Protein AF-A0AA44I1V2-F1 (afdb_monomer)

pLDDT: mean 81.08, std 15.64, range [42.81, 96.94]

Sequence (145 aa):
CDLNTLQLESGSFIENDLRAYYSDVLYSLKTQTQEGYVYALIEHQSSPDKHMAFRLMRYAIAAMQRHLDAGNDQLPLVIPILFYHGMVTPYPYPMCWLHAFSEPKLARQLYGGNFPLIDVTVIPDDEIMTHKHIAVLELLQKHIR

Solvent-accessible surface area (backbone atoms only — not comparable to full-atom values): 8847 Å² total; per-residue (Å²): 107,43,75,89,52,60,39,81,54,70,87,84,79,50,63,86,90,51,50,90,73,65,63,50,65,41,35,39,30,46,42,80,87,48,104,45,45,40,32,39,40,40,38,75,43,57,68,91,55,86,57,47,30,47,52,45,49,53,52,38,51,50,54,33,51,51,46,38,76,72,74,42,95,62,77,48,50,60,46,72,43,78,51,75,74,34,90,67,75,72,77,89,55,71,78,52,44,50,66,75,46,99,51,37,69,60,44,48,54,58,74,71,47,79,72,92,77,84,66,51,86,81,52,53,70,75,61,40,66,68,51,62,90,49,20,63,58,48,54,49,59,59,71,62,126

Structure (mmCIF, N/CA/C/O backbone):
data_AF-A0AA44I1V2-F1
#
_entry.id   AF-A0AA44I1V2-F1
#
loop_
_atom_site.group_PDB
_atom_site.id
_atom_site.type_symbol
_atom_site.label_atom_id
_atom_site.label_alt_id
_atom_site.label_comp_id
_atom_site.label_asym_id
_atom_site.label_entity_id
_atom_site.label_seq_id
_atom_site.pdbx_PDB_ins_code
_atom_site.Cartn_x
_atom_site.Cartn_y
_atom_site.Cartn_z
_atom_site.occupancy
_atom_site.B_iso_or_equiv
_atom_site.auth_seq_id
_atom_site.auth_comp_id
_atom_site.auth_asym_id
_atom_site.auth_atom_id
_atom_site.pdbx_PDB_model_num
ATOM 1 N N . CYS A 1 1 ? 2.827 22.900 8.832 1.00 59.78 1 CYS A N 1
ATOM 2 C CA . CYS A 1 1 ? 3.609 21.806 9.449 1.00 59.78 1 CYS A CA 1
ATOM 3 C C . CYS A 1 1 ? 4.536 22.401 10.494 1.00 59.78 1 CYS A C 1
ATOM 5 O O . CYS A 1 1 ? 5.132 23.428 10.192 1.00 59.78 1 CYS A O 1
ATOM 7 N N . ASP A 1 2 ? 4.633 21.824 11.693 1.00 65.44 2 ASP A N 1
ATOM 8 C CA . ASP A 1 2 ? 5.567 22.309 12.719 1.00 65.44 2 ASP A CA 1
ATOM 9 C C . ASP A 1 2 ? 6.860 21.4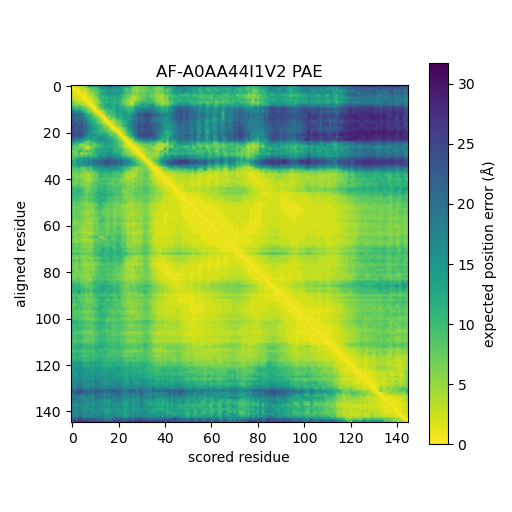82 12.713 1.00 65.44 2 ASP A C 1
ATOM 11 O O . ASP A 1 2 ? 6.899 20.358 13.212 1.00 65.44 2 ASP A O 1
ATOM 15 N N . LEU A 1 3 ? 7.924 22.044 12.133 1.00 65.81 3 LEU A N 1
ATOM 16 C CA . LEU A 1 3 ? 9.231 21.387 12.037 1.00 65.81 3 LEU A CA 1
ATOM 17 C C . LEU A 1 3 ? 9.909 21.201 13.404 1.00 65.81 3 LEU A C 1
ATOM 19 O O . LEU A 1 3 ? 10.808 20.374 13.513 1.00 65.81 3 LEU A O 1
ATOM 23 N N . ASN A 1 4 ? 9.467 21.902 14.454 1.00 67.88 4 ASN A N 1
ATOM 24 C CA . ASN A 1 4 ? 9.997 21.710 15.809 1.00 67.88 4 ASN A CA 1
ATOM 25 C C . ASN A 1 4 ? 9.546 20.381 16.434 1.00 67.88 4 ASN A C 1
ATOM 27 O O . ASN A 1 4 ? 10.105 19.952 17.439 1.00 67.88 4 ASN A O 1
ATOM 31 N N . THR A 1 5 ? 8.542 19.724 15.845 1.00 67.19 5 THR A N 1
ATOM 32 C CA . THR A 1 5 ? 8.055 18.406 16.282 1.00 67.19 5 THR A CA 1
ATOM 33 C C . THR A 1 5 ? 8.776 17.244 15.607 1.00 67.19 5 THR A C 1
ATOM 35 O O . THR A 1 5 ? 8.393 16.102 15.833 1.00 67.19 5 THR A O 1
ATOM 38 N N . LEU A 1 6 ? 9.804 17.525 14.795 1.00 65.19 6 LEU A N 1
ATOM 39 C CA . LEU A 1 6 ? 10.549 16.510 14.064 1.00 65.19 6 LEU A CA 1
ATOM 40 C C . LEU A 1 6 ? 11.232 15.543 15.037 1.00 65.19 6 LEU A C 1
ATOM 42 O O . LEU A 1 6 ? 12.169 15.921 15.742 1.00 65.19 6 LEU A O 1
ATOM 46 N N . GLN A 1 7 ? 10.781 14.293 15.055 1.00 63.97 7 GLN A N 1
ATOM 47 C CA . GLN A 1 7 ? 11.379 13.245 15.878 1.00 63.97 7 GLN A CA 1
ATOM 48 C C . GLN A 1 7 ? 11.847 12.082 15.015 1.00 63.97 7 GLN A C 1
ATOM 50 O O . GLN A 1 7 ? 11.171 11.678 14.071 1.00 63.97 7 GLN A O 1
ATOM 55 N N . LEU A 1 8 ? 13.038 11.573 15.336 1.00 65.81 8 LEU A N 1
ATOM 56 C CA . LEU A 1 8 ? 13.576 10.358 14.746 1.00 65.81 8 LEU A CA 1
ATOM 57 C C . LEU A 1 8 ? 12.971 9.149 15.458 1.00 65.81 8 LEU A C 1
ATOM 59 O O . LEU A 1 8 ? 13.235 8.942 16.642 1.00 65.81 8 LEU A O 1
ATOM 63 N N . GLU A 1 9 ? 12.226 8.326 14.732 1.00 64.06 9 GLU A N 1
ATOM 64 C CA . GLU A 1 9 ? 11.721 7.062 15.264 1.00 64.06 9 GLU A CA 1
ATOM 65 C C . GLU A 1 9 ? 12.818 5.986 15.185 1.00 64.06 9 GLU A C 1
ATOM 67 O O . GLU A 1 9 ? 13.496 5.818 14.166 1.00 64.06 9 GLU A O 1
ATOM 72 N N . SER A 1 10 ? 13.043 5.257 16.283 1.00 51.81 10 SER A N 1
ATOM 73 C CA . SER A 1 10 ? 14.157 4.307 16.386 1.00 51.81 10 SER A CA 1
ATOM 74 C C . SER A 1 10 ? 13.983 3.087 15.466 1.00 51.81 10 SER A C 1
ATOM 76 O O . SER A 1 10 ? 12.957 2.415 15.518 1.00 51.81 10 SER A O 1
ATOM 78 N N . GLY A 1 11 ? 15.020 2.732 14.695 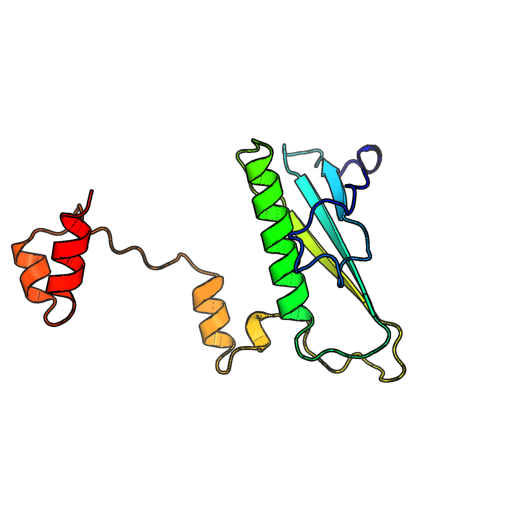1.00 49.28 11 GLY A N 1
ATOM 79 C CA . GLY A 1 11 ? 15.030 1.636 13.704 1.00 49.28 11 GLY A CA 1
ATOM 80 C C . GLY A 1 11 ? 14.916 0.198 14.244 1.00 49.28 11 GLY A C 1
ATOM 81 O O . GLY A 1 11 ? 15.035 -0.757 13.483 1.00 49.28 11 GLY A O 1
ATOM 82 N N . SER A 1 12 ? 14.657 -0.000 15.542 1.00 43.00 12 SER A N 1
ATOM 83 C CA . SER A 1 12 ? 14.377 -1.324 16.137 1.00 43.00 12 SER A CA 1
ATOM 84 C C . SER A 1 12 ? 12.985 -1.871 15.762 1.00 43.00 12 SER A C 1
ATOM 86 O O . SER A 1 12 ? 12.646 -3.008 16.103 1.00 43.00 12 SER A O 1
ATOM 88 N N . PHE A 1 13 ? 12.226 -1.051 15.031 1.00 45.97 13 PHE A N 1
ATOM 89 C CA . PHE A 1 13 ? 10.797 -1.060 14.738 1.00 45.97 13 PHE A CA 1
ATOM 90 C C . PHE A 1 13 ? 10.370 -1.923 13.532 1.00 45.97 13 PHE A C 1
ATOM 92 O O . PHE A 1 13 ? 9.355 -1.645 12.902 1.00 45.97 13 PHE A O 1
ATOM 99 N N . ILE A 1 14 ? 11.111 -2.966 13.170 1.00 46.16 14 ILE A N 1
ATOM 100 C CA . ILE A 1 14 ? 10.839 -3.741 11.950 1.00 46.16 14 ILE A CA 1
ATOM 101 C C . ILE A 1 14 ? 10.919 -5.242 12.244 1.00 46.16 14 ILE A C 1
ATOM 103 O O . ILE A 1 14 ? 11.825 -5.667 12.965 1.00 46.16 14 ILE A O 1
ATOM 107 N N . GLU A 1 15 ? 9.961 -6.022 11.716 1.00 49.00 15 GLU A N 1
ATOM 108 C CA . GLU A 1 15 ? 9.956 -7.495 11.759 1.00 49.00 15 GLU A CA 1
ATOM 109 C C . GLU A 1 15 ? 11.359 -8.043 11.462 1.00 49.00 15 GLU A C 1
ATOM 111 O O . GLU A 1 15 ? 12.083 -7.508 10.620 1.00 49.00 15 GLU A O 1
ATOM 116 N N . ASN A 1 16 ? 11.762 -9.106 12.161 1.00 42.81 16 ASN A N 1
ATOM 117 C CA . ASN A 1 16 ? 13.134 -9.622 12.103 1.00 42.81 16 ASN A CA 1
ATOM 118 C C . ASN A 1 16 ? 13.626 -9.933 10.670 1.00 42.81 16 ASN A C 1
ATOM 120 O O . ASN A 1 16 ? 14.825 -9.826 10.425 1.00 42.81 16 ASN A O 1
ATOM 124 N N . ASP A 1 17 ? 12.722 -10.207 9.725 1.00 44.41 17 ASP A N 1
ATOM 125 C CA . ASP A 1 17 ? 13.038 -10.508 8.318 1.00 44.41 17 ASP A CA 1
ATOM 126 C C . ASP A 1 17 ? 13.293 -9.265 7.448 1.00 44.41 17 ASP A C 1
ATOM 128 O O . ASP A 1 17 ? 13.868 -9.348 6.364 1.00 44.41 17 ASP A O 1
ATOM 132 N N . LEU A 1 18 ? 12.872 -8.092 7.916 1.00 47.84 18 LEU A N 1
ATOM 133 C CA . LEU A 1 18 ? 12.967 -6.832 7.187 1.00 47.84 18 LEU A CA 1
ATOM 134 C C . LEU A 1 18 ? 14.151 -5.976 7.681 1.00 47.84 18 LEU A C 1
ATOM 136 O O . LEU A 1 18 ? 14.652 -5.150 6.925 1.00 47.84 18 LEU A O 1
ATOM 140 N N . ARG A 1 19 ? 14.683 -6.226 8.889 1.00 43.34 19 ARG A N 1
ATOM 141 C CA . ARG A 1 19 ? 15.805 -5.480 9.508 1.00 43.34 19 ARG A CA 1
ATOM 142 C C . ARG A 1 19 ? 17.060 -5.332 8.645 1.00 43.34 19 ARG A C 1
ATOM 144 O O . ARG A 1 19 ? 17.757 -4.335 8.785 1.00 43.34 19 ARG A O 1
ATOM 151 N N . ALA A 1 20 ? 17.361 -6.292 7.772 1.00 43.00 20 ALA A N 1
ATOM 152 C CA . ALA A 1 20 ? 18.561 -6.245 6.932 1.00 43.00 20 ALA A CA 1
ATOM 153 C C . ALA A 1 20 ? 18.511 -5.166 5.829 1.00 43.00 20 ALA A C 1
ATOM 155 O O . ALA A 1 20 ? 19.539 -4.880 5.222 1.00 43.00 20 ALA A O 1
ATOM 156 N N . TYR A 1 21 ? 17.339 -4.569 5.579 1.00 45.69 21 TYR A N 1
ATOM 157 C CA . TYR A 1 21 ? 17.122 -3.587 4.512 1.00 45.69 21 TYR A CA 1
ATOM 158 C C . TYR A 1 21 ? 16.702 -2.203 5.016 1.00 45.69 21 TYR A C 1
ATOM 160 O O . TYR A 1 21 ? 16.445 -1.332 4.198 1.00 45.69 21 TYR A O 1
ATOM 168 N N . TYR A 1 22 ? 16.615 -2.002 6.334 1.00 50.00 22 TYR A N 1
ATOM 169 C CA . TYR A 1 22 ? 16.306 -0.705 6.932 1.00 50.00 22 TYR A CA 1
ATOM 170 C C . TYR A 1 22 ? 17.595 -0.063 7.429 1.00 50.00 22 TYR A C 1
ATOM 172 O O . TYR A 1 22 ? 17.966 -0.185 8.597 1.00 50.00 22 TYR A O 1
ATOM 180 N N . SER A 1 23 ? 18.266 0.671 6.555 1.00 44.78 23 SER A N 1
ATOM 181 C CA . SER A 1 23 ? 18.788 1.949 7.020 1.00 44.78 23 SER A CA 1
ATOM 182 C C . SER A 1 23 ? 17.844 3.025 6.501 1.00 44.78 23 SER A C 1
ATOM 184 O O . SER A 1 23 ? 17.182 2.825 5.493 1.00 44.78 23 SER A O 1
ATOM 186 N N . ASP A 1 24 ? 17.793 4.153 7.200 1.00 53.66 24 ASP A N 1
ATOM 187 C CA . ASP A 1 24 ? 17.247 5.421 6.699 1.00 53.66 24 ASP A CA 1
ATOM 188 C C . ASP A 1 24 ? 15.859 5.819 7.256 1.00 53.66 24 ASP A C 1
ATOM 190 O O . ASP A 1 24 ? 14.873 6.036 6.571 1.00 53.66 24 ASP A O 1
ATOM 194 N N . VAL A 1 25 ? 15.840 6.014 8.581 1.00 60.53 25 VAL A N 1
ATOM 195 C CA . VAL A 1 25 ? 15.247 7.199 9.235 1.00 60.53 25 VAL A CA 1
ATOM 196 C C . VAL A 1 25 ? 13.765 7.489 8.914 1.00 60.53 25 VAL A C 1
ATOM 198 O O . VAL A 1 25 ? 13.428 8.122 7.916 1.00 60.53 25 VAL A O 1
ATOM 201 N N . LEU A 1 26 ? 12.881 7.122 9.849 1.00 62.31 26 LEU A N 1
ATOM 202 C CA . LEU A 1 26 ? 11.487 7.570 9.871 1.00 62.31 26 LEU A CA 1
ATOM 203 C C . LEU A 1 26 ? 11.378 8.852 10.710 1.00 62.31 26 LEU A C 1
ATOM 205 O O . LEU A 1 26 ? 11.704 8.838 11.897 1.00 62.31 26 LEU A O 1
ATOM 209 N N . TYR A 1 27 ? 10.921 9.947 10.105 1.00 64.06 27 TYR A N 1
ATOM 210 C CA . TYR A 1 27 ? 10.673 11.203 10.824 1.00 64.06 27 TYR A CA 1
ATOM 211 C C . TYR A 1 27 ? 9.194 11.435 11.063 1.00 64.06 27 TYR A C 1
ATOM 213 O O . TYR A 1 27 ? 8.449 11.403 10.092 1.00 64.06 27 TYR A O 1
ATOM 221 N N . SER A 1 28 ? 8.785 11.769 12.285 1.00 65.94 28 SER A N 1
ATOM 222 C CA . SER A 1 28 ? 7.419 12.200 12.594 1.00 65.94 28 SER A CA 1
ATOM 223 C C . SER A 1 28 ? 7.301 13.716 12.726 1.00 65.94 28 SER A C 1
ATOM 225 O O . SER A 1 28 ? 8.193 14.367 13.260 1.00 65.94 28 SER A O 1
ATOM 227 N N . LEU A 1 29 ? 6.212 14.300 12.214 1.00 67.25 29 LEU A N 1
ATOM 228 C CA . LEU A 1 29 ? 5.840 15.693 12.481 1.00 67.25 29 LEU A CA 1
ATOM 229 C C . LEU A 1 29 ? 4.322 15.847 12.647 1.00 67.25 29 LEU A C 1
ATOM 231 O O . LEU A 1 29 ? 3.536 15.166 11.980 1.00 67.25 29 LEU A O 1
ATOM 235 N N . LYS A 1 30 ? 3.910 16.777 13.512 1.00 66.19 30 LYS A N 1
ATOM 236 C CA . LYS A 1 30 ? 2.501 17.150 13.694 1.00 66.19 30 LYS A CA 1
ATOM 237 C C . LYS A 1 30 ? 2.104 18.255 12.714 1.00 66.19 30 LYS A C 1
ATOM 239 O O . LYS A 1 30 ? 2.839 19.230 12.495 1.00 66.19 30 LYS A O 1
ATOM 244 N N . THR A 1 31 ? 0.930 18.124 12.098 1.00 66.12 31 THR A N 1
ATOM 245 C CA . THR A 1 31 ? 0.387 19.197 11.249 1.00 66.12 31 THR A CA 1
ATOM 246 C C . THR A 1 31 ? -0.258 20.298 12.100 1.00 66.12 31 THR A C 1
ATOM 248 O O . THR A 1 31 ? -0.745 20.043 13.192 1.00 66.12 31 THR A O 1
ATOM 251 N N . GLN A 1 32 ? -0.228 21.549 11.625 1.00 60.31 32 GLN A N 1
ATOM 252 C CA . GLN A 1 32 ? -0.698 22.713 12.402 1.00 60.31 32 GLN A CA 1
ATOM 253 C C . GLN A 1 32 ? -2.228 22.857 12.421 1.00 60.31 32 GLN A C 1
ATOM 255 O O . GLN A 1 32 ? -2.763 23.596 13.239 1.00 60.31 32 GLN A O 1
ATOM 260 N N . THR A 1 33 ? -2.926 22.199 11.494 1.00 58.66 33 THR A N 1
ATOM 261 C CA . THR A 1 33 ? -4.355 22.424 11.217 1.00 58.66 33 THR A CA 1
ATOM 262 C C . THR A 1 33 ? -5.209 21.165 11.376 1.00 58.66 33 THR A C 1
ATOM 264 O O . THR A 1 33 ? -6.425 21.236 11.243 1.00 58.66 33 THR A O 1
ATOM 267 N N . GLN A 1 34 ? -4.589 20.021 11.670 1.00 54.84 34 GLN A N 1
ATOM 268 C CA . GLN A 1 34 ? -5.243 18.742 11.946 1.00 54.84 34 GLN A CA 1
ATOM 269 C C . GLN A 1 34 ? -4.355 17.926 12.893 1.00 54.84 34 GLN A C 1
ATOM 271 O O . GLN A 1 34 ? -3.127 18.039 12.839 1.00 54.84 34 GLN A O 1
ATOM 276 N N . GLU A 1 35 ? -4.948 17.071 13.723 1.00 59.00 35 GLU A N 1
ATOM 277 C CA . GLU A 1 35 ? -4.233 16.045 14.501 1.00 59.00 35 GLU A CA 1
ATOM 278 C C . GLU A 1 35 ? -3.720 14.922 13.579 1.00 59.00 35 GLU A C 1
ATOM 280 O O . GLU A 1 35 ? -4.042 13.753 13.728 1.00 59.00 35 GLU A O 1
ATOM 285 N N . GLY A 1 36 ? -2.969 15.299 12.547 1.00 64.31 36 GLY A N 1
ATOM 286 C CA . GLY A 1 36 ? -2.409 14.401 11.552 1.00 64.31 36 GLY A CA 1
ATOM 287 C C . GLY A 1 36 ? -0.919 14.200 11.776 1.00 64.31 36 GLY A C 1
ATOM 288 O O . GLY A 1 36 ? -0.187 15.139 12.116 1.00 64.31 36 GLY A O 1
ATOM 289 N N . TYR A 1 37 ? -0.475 12.975 11.530 1.00 68.69 37 TYR A N 1
ATOM 290 C CA . TYR A 1 37 ? 0.923 12.575 11.557 1.00 68.69 37 TYR A CA 1
ATOM 291 C C . TYR A 1 37 ? 1.448 12.496 10.126 1.00 68.69 37 TYR A C 1
ATOM 293 O O . TYR A 1 37 ? 0.814 11.890 9.260 1.00 68.69 37 TYR A O 1
ATOM 301 N N . VAL A 1 38 ? 2.607 13.103 9.868 1.00 76.44 38 VAL A N 1
ATOM 302 C CA . VAL A 1 38 ? 3.326 12.916 8.602 1.00 76.44 38 VAL A CA 1
ATOM 303 C C . VAL A 1 38 ? 4.643 12.228 8.889 1.00 76.44 38 VAL A C 1
ATOM 305 O O . VAL A 1 38 ? 5.415 12.692 9.728 1.00 76.44 38 VAL A O 1
ATOM 308 N N . TYR A 1 39 ? 4.876 11.134 8.174 1.00 79.81 39 TYR A N 1
ATOM 309 C CA . TYR A 1 39 ? 6.090 10.351 8.225 1.00 79.81 39 TYR A CA 1
ATOM 310 C C . TYR A 1 39 ? 6.893 10.490 6.939 1.00 79.81 39 TYR A C 1
ATOM 312 O O . TYR A 1 39 ? 6.346 10.328 5.852 1.00 79.81 39 TYR A O 1
ATOM 320 N N . ALA A 1 40 ? 8.192 10.758 7.045 1.00 78.38 40 ALA A N 1
ATOM 321 C CA . ALA A 1 40 ? 9.112 10.613 5.918 1.00 78.38 40 ALA A CA 1
ATOM 322 C C . ALA A 1 40 ? 9.830 9.272 6.051 1.00 78.38 40 ALA A C 1
ATOM 324 O O . ALA A 1 40 ? 10.519 9.060 7.043 1.00 78.38 40 ALA A O 1
ATOM 325 N N . LEU A 1 41 ? 9.643 8.384 5.076 1.00 81.25 41 LEU A N 1
ATOM 326 C CA . LEU A 1 41 ? 10.385 7.135 4.948 1.00 81.25 41 LEU A CA 1
ATOM 327 C C . LEU A 1 41 ? 11.497 7.370 3.936 1.00 81.25 41 LEU A C 1
ATOM 329 O O . LEU A 1 41 ? 11.208 7.681 2.781 1.00 81.25 41 LEU A O 1
ATOM 333 N N . ILE A 1 42 ? 12.743 7.211 4.356 1.00 82.25 42 ILE A N 1
ATOM 334 C CA . ILE A 1 42 ? 13.899 7.466 3.511 1.00 82.25 42 ILE A CA 1
ATOM 335 C C . ILE A 1 42 ? 14.565 6.123 3.185 1.00 82.25 42 ILE A C 1
ATOM 337 O O . ILE A 1 42 ? 14.508 5.188 3.967 1.00 82.25 42 ILE A O 1
ATOM 341 N N . GLU A 1 43 ? 15.135 5.995 1.994 1.00 83.19 43 GLU A N 1
ATOM 342 C CA . GLU A 1 43 ? 15.956 4.849 1.592 1.00 83.19 43 GLU A CA 1
ATOM 343 C C . GLU A 1 43 ? 17.107 5.377 0.735 1.00 83.19 43 GLU A C 1
ATOM 345 O O . GLU A 1 43 ? 16.901 6.238 -0.128 1.00 83.19 43 GLU A O 1
ATOM 350 N N . HIS A 1 44 ? 18.310 4.851 0.928 1.00 85.31 44 HIS A N 1
ATOM 351 C CA . HIS A 1 44 ? 19.495 5.216 0.166 1.00 85.31 44 HIS A CA 1
ATOM 352 C C . HIS A 1 44 ? 20.080 4.026 -0.599 1.00 85.31 44 HIS A C 1
ATOM 354 O O . HIS A 1 44 ? 20.414 2.997 -0.014 1.00 85.31 44 HIS A O 1
ATOM 360 N N . GLN A 1 45 ? 20.277 4.170 -1.917 1.00 86.44 45 GLN A N 1
ATOM 361 C CA . GLN A 1 45 ? 20.819 3.091 -2.754 1.00 86.44 45 GLN A CA 1
ATOM 362 C C . GLN A 1 45 ? 21.767 3.566 -3.860 1.00 86.44 45 GLN A C 1
ATOM 364 O O . GLN A 1 45 ? 21.551 4.586 -4.513 1.00 86.44 45 GLN A O 1
ATOM 369 N N . SER A 1 46 ? 22.804 2.763 -4.116 1.00 89.62 46 SER A N 1
ATOM 370 C CA . SER A 1 46 ? 23.792 2.972 -5.188 1.00 89.62 46 SER A CA 1
ATOM 371 C C . SER A 1 46 ? 23.548 2.111 -6.431 1.00 89.62 46 SER A C 1
ATOM 373 O O . SER A 1 46 ? 24.159 2.336 -7.471 1.00 89.62 46 SER A O 1
ATOM 375 N N . SER A 1 47 ? 22.684 1.099 -6.341 1.00 92.81 47 SER A N 1
ATOM 376 C CA . SER A 1 47 ? 22.358 0.196 -7.450 1.00 92.81 47 SER A CA 1
ATOM 377 C C . SER A 1 47 ? 20.870 0.293 -7.770 1.00 92.81 47 SER A C 1
ATOM 379 O O . SER A 1 47 ? 20.063 0.332 -6.843 1.00 92.81 47 SER A O 1
ATOM 381 N N . PRO A 1 48 ? 20.477 0.361 -9.053 1.00 94.25 48 PRO A N 1
ATOM 382 C CA . PRO A 1 48 ? 19.071 0.469 -9.402 1.00 94.25 48 PRO A CA 1
ATOM 383 C C . PRO A 1 48 ? 18.338 -0.857 -9.147 1.00 94.25 48 PRO A C 1
ATOM 385 O O . PRO A 1 48 ? 18.793 -1.917 -9.573 1.00 94.25 48 PRO A O 1
ATOM 388 N N . ASP A 1 49 ? 17.169 -0.787 -8.508 1.00 93.88 49 ASP A N 1
ATOM 389 C CA . ASP A 1 49 ? 16.322 -1.938 -8.170 1.00 93.88 49 ASP A CA 1
ATOM 390 C C . ASP A 1 49 ? 14.950 -1.806 -8.850 1.00 93.88 49 ASP A C 1
ATOM 392 O O . ASP A 1 49 ? 14.190 -0.870 -8.600 1.00 93.88 49 ASP A O 1
ATOM 396 N N . LYS A 1 50 ? 14.607 -2.778 -9.702 1.00 94.75 50 LYS A N 1
ATOM 397 C CA . LYS A 1 50 ? 13.350 -2.791 -10.467 1.00 94.75 50 LYS A CA 1
ATOM 398 C C . LYS A 1 50 ? 12.100 -2.785 -9.582 1.00 94.75 50 LYS A C 1
ATOM 400 O O . LYS A 1 50 ? 11.047 -2.324 -10.016 1.00 94.75 50 LYS A O 1
ATOM 405 N N . HIS A 1 51 ? 12.199 -3.298 -8.359 1.00 94.44 51 HIS A N 1
ATOM 406 C CA . HIS A 1 51 ? 11.088 -3.436 -7.420 1.00 94.44 51 HIS A CA 1
ATOM 407 C C . HIS A 1 51 ? 11.097 -2.376 -6.313 1.00 94.44 51 HIS A C 1
ATOM 409 O O . HIS A 1 51 ? 10.303 -2.466 -5.374 1.00 94.44 51 HIS A O 1
ATOM 415 N N . MET A 1 52 ? 11.938 -1.346 -6.434 1.00 94.12 52 MET A N 1
ATOM 416 C CA . MET A 1 52 ? 12.105 -0.326 -5.402 1.00 94.12 52 MET A CA 1
ATOM 417 C C . MET A 1 52 ? 10.804 0.380 -5.015 1.00 94.12 52 MET A C 1
ATOM 419 O O . MET A 1 52 ? 10.480 0.482 -3.834 1.00 94.12 52 MET A O 1
ATOM 423 N N . ALA A 1 53 ? 9.995 0.786 -5.994 1.00 94.81 53 ALA A N 1
ATOM 424 C CA . ALA A 1 53 ? 8.717 1.434 -5.712 1.00 94.81 53 ALA A CA 1
ATOM 425 C C . ALA A 1 53 ? 7.779 0.551 -4.865 1.00 94.81 53 ALA A C 1
ATOM 427 O O . ALA A 1 53 ? 7.107 1.042 -3.961 1.00 94.81 53 ALA A O 1
ATOM 428 N N . PHE A 1 54 ? 7.750 -0.761 -5.124 1.00 94.62 54 PHE A N 1
ATOM 429 C CA . PHE A 1 54 ? 6.948 -1.703 -4.340 1.00 94.62 54 PHE A CA 1
ATOM 430 C C . PHE A 1 54 ? 7.521 -1.912 -2.933 1.00 94.62 54 PHE A C 1
ATOM 432 O O . PHE A 1 54 ? 6.762 -1.980 -1.967 1.00 94.62 54 PHE A O 1
ATOM 439 N N . ARG A 1 55 ? 8.853 -1.955 -2.797 1.00 90.94 55 ARG A N 1
ATOM 440 C CA . ARG A 1 55 ? 9.529 -2.025 -1.494 1.00 90.94 55 ARG A CA 1
ATOM 441 C C . ARG A 1 55 ? 9.177 -0.822 -0.616 1.00 90.94 55 ARG A C 1
ATOM 443 O O . ARG A 1 55 ? 8.726 -1.016 0.508 1.00 90.94 55 ARG A O 1
ATOM 450 N N . LEU A 1 56 ? 9.277 0.392 -1.154 1.00 91.00 56 LEU A N 1
ATOM 451 C CA . LEU A 1 56 ? 8.914 1.616 -0.434 1.00 91.00 56 LEU A CA 1
ATOM 452 C C . LEU A 1 56 ? 7.446 1.630 0.004 1.00 91.00 56 LEU A C 1
ATOM 454 O O . LEU A 1 56 ? 7.141 2.054 1.114 1.00 91.00 56 LEU A O 1
ATOM 458 N N . MET A 1 57 ? 6.529 1.120 -0.822 1.00 93.31 57 MET A N 1
ATOM 459 C CA . MET A 1 57 ? 5.125 1.004 -0.417 1.00 93.31 57 MET A CA 1
ATOM 460 C C . MET A 1 57 ? 4.907 0.001 0.707 1.00 93.31 57 MET A C 1
ATOM 462 O O . MET A 1 57 ? 4.136 0.281 1.621 1.00 93.31 57 MET A O 1
ATOM 466 N N . ARG A 1 58 ? 5.591 -1.149 0.677 1.00 90.75 58 ARG A N 1
ATOM 467 C CA . ARG A 1 58 ? 5.539 -2.110 1.787 1.00 90.75 58 ARG A CA 1
ATOM 468 C C . ARG A 1 58 ? 5.997 -1.465 3.089 1.00 90.75 58 ARG A C 1
ATOM 470 O O . ARG A 1 58 ? 5.362 -1.655 4.119 1.00 90.75 58 ARG A O 1
ATOM 477 N N . TYR A 1 59 ? 7.067 -0.682 3.031 1.00 86.19 59 TYR A N 1
ATOM 478 C CA . TYR A 1 59 ? 7.585 0.030 4.194 1.00 86.19 59 TYR A CA 1
ATOM 479 C C . TYR A 1 59 ? 6.619 1.113 4.681 1.00 86.19 59 TYR A C 1
ATOM 481 O O . TYR A 1 59 ? 6.400 1.235 5.884 1.00 86.19 59 TYR A O 1
ATOM 489 N N . ALA A 1 60 ? 5.993 1.853 3.764 1.00 88.94 60 ALA A N 1
ATOM 490 C CA . ALA A 1 60 ? 4.984 2.847 4.105 1.00 88.94 60 ALA A CA 1
ATOM 491 C C . ALA A 1 60 ? 3.774 2.216 4.813 1.00 88.94 60 ALA A C 1
ATOM 493 O O . ALA A 1 60 ? 3.353 2.710 5.857 1.00 88.94 60 ALA A O 1
ATOM 494 N N . ILE A 1 61 ? 3.266 1.089 4.301 1.00 91.50 61 ILE A N 1
ATOM 495 C CA . ILE A 1 61 ? 2.166 0.333 4.921 1.00 91.50 61 ILE A CA 1
ATOM 496 C C . ILE A 1 61 ? 2.579 -0.208 6.296 1.00 91.50 61 ILE A C 1
ATOM 498 O O . ILE A 1 61 ? 1.800 -0.133 7.240 1.00 91.50 61 ILE A O 1
ATOM 502 N N . ALA A 1 62 ? 3.811 -0.701 6.447 1.00 85.31 62 ALA A N 1
ATOM 503 C CA . ALA A 1 62 ? 4.309 -1.148 7.746 1.00 85.31 62 ALA A CA 1
ATOM 504 C C . ALA A 1 62 ? 4.366 0.005 8.765 1.00 85.31 62 ALA A C 1
ATOM 506 O O . ALA A 1 62 ? 3.940 -0.161 9.905 1.00 85.31 62 ALA A O 1
ATOM 507 N N . ALA A 1 63 ? 4.833 1.192 8.362 1.00 83.50 63 ALA A N 1
ATOM 508 C CA . ALA A 1 63 ? 4.836 2.375 9.226 1.00 83.50 63 ALA A CA 1
ATOM 509 C C . ALA A 1 63 ? 3.410 2.816 9.611 1.00 83.50 63 ALA A C 1
ATOM 511 O O . ALA A 1 63 ? 3.158 3.149 10.7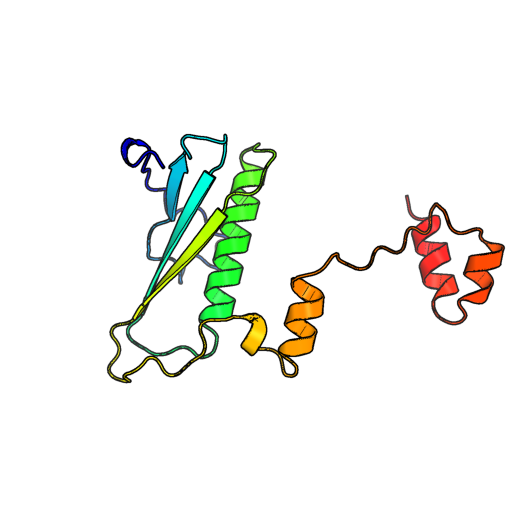68 1.00 83.50 63 ALA A O 1
ATOM 512 N N . MET A 1 64 ? 2.473 2.762 8.661 1.00 89.25 64 MET A N 1
ATOM 513 C CA . MET A 1 64 ? 1.044 2.998 8.888 1.00 89.25 64 MET A CA 1
ATOM 514 C C . MET A 1 64 ? 0.442 2.017 9.902 1.00 89.25 64 MET A C 1
ATOM 516 O O . MET A 1 64 ? -0.224 2.451 10.836 1.00 89.25 64 MET A O 1
ATOM 520 N N . GLN A 1 65 ? 0.710 0.716 9.763 1.00 88.56 65 GLN A N 1
ATOM 521 C CA . GLN A 1 65 ? 0.205 -0.301 10.688 1.00 88.56 65 GLN A CA 1
ATOM 522 C C . GLN A 1 65 ? 0.710 -0.059 12.112 1.00 88.56 65 GLN A C 1
ATOM 524 O O . GLN A 1 65 ? -0.071 -0.045 13.055 1.00 88.56 65 GLN A O 1
ATOM 529 N N . ARG A 1 66 ? 2.006 0.223 12.269 1.00 81.94 66 ARG A N 1
ATOM 530 C CA . ARG A 1 66 ? 2.599 0.483 13.589 1.00 81.94 66 ARG A CA 1
ATOM 531 C C . ARG A 1 66 ? 2.029 1.721 14.264 1.00 81.94 66 ARG A C 1
ATOM 533 O O . ARG A 1 66 ? 1.948 1.769 15.487 1.00 81.94 66 ARG A O 1
ATOM 540 N N . HIS A 1 67 ? 1.652 2.723 13.477 1.00 83.75 67 HIS A N 1
ATOM 541 C CA . HIS A 1 67 ? 0.974 3.898 13.997 1.00 83.75 67 HIS A CA 1
ATOM 542 C C . HIS A 1 67 ? -0.366 3.533 14.648 1.00 83.75 67 HIS A C 1
ATOM 544 O O . HIS A 1 67 ? -0.658 4.016 15.741 1.00 83.75 67 HIS A O 1
ATOM 550 N N . LEU A 1 68 ? -1.131 2.632 14.022 1.00 89.06 68 LEU A N 1
ATOM 551 C CA . LEU A 1 68 ? -2.366 2.090 14.592 1.00 89.06 68 LEU A CA 1
ATOM 552 C C . LEU A 1 68 ? -2.082 1.218 15.823 1.00 89.06 68 LEU A C 1
ATOM 554 O O . LEU A 1 68 ? -2.728 1.387 16.853 1.00 89.06 68 LEU A O 1
ATOM 558 N N . ASP A 1 69 ? -1.065 0.351 15.763 1.00 87.25 69 ASP A N 1
ATOM 559 C CA . ASP A 1 69 ? -0.674 -0.520 16.886 1.00 87.25 69 ASP A CA 1
ATOM 560 C C . ASP A 1 69 ? -0.239 0.277 18.132 1.00 87.25 69 ASP A C 1
ATOM 562 O O . ASP A 1 69 ? -0.340 -0.212 19.257 1.00 87.25 69 ASP A O 1
ATOM 566 N N . ALA A 1 70 ? 0.226 1.518 17.951 1.00 84.62 70 ALA A N 1
ATOM 567 C CA . ALA A 1 70 ? 0.551 2.444 19.035 1.00 84.62 70 ALA A CA 1
ATOM 568 C C . ALA A 1 70 ? -0.689 3.080 19.704 1.00 84.62 70 ALA A C 1
ATOM 570 O O . ALA A 1 70 ? -0.535 3.897 20.612 1.00 84.62 70 ALA A O 1
ATOM 571 N N . GLY A 1 71 ? -1.902 2.710 19.279 1.00 89.31 71 GLY A N 1
ATOM 572 C CA . GLY A 1 71 ? -3.167 3.186 19.839 1.00 89.31 71 GLY A CA 1
ATOM 573 C C . GLY A 1 71 ? -3.706 4.462 19.192 1.00 89.31 71 GLY A C 1
ATOM 574 O O . GLY A 1 71 ? -4.527 5.138 19.803 1.00 89.31 71 GLY A O 1
ATOM 575 N N . ASN A 1 72 ? -3.232 4.820 17.994 1.00 86.25 72 ASN A N 1
ATOM 576 C CA . ASN A 1 72 ? -3.805 5.929 17.232 1.00 86.25 72 ASN A CA 1
ATOM 577 C C . ASN A 1 72 ? -4.958 5.435 16.350 1.00 86.25 72 ASN A C 1
ATOM 579 O O . ASN A 1 72 ? -4.872 4.368 15.748 1.00 86.25 72 ASN A O 1
ATOM 583 N N . ASP A 1 73 ? -5.990 6.262 16.198 1.00 88.81 73 ASP A N 1
ATOM 584 C CA . ASP A 1 73 ? -7.216 5.884 15.478 1.00 88.81 73 ASP A CA 1
ATOM 585 C C . ASP A 1 73 ? -7.220 6.292 13.992 1.00 88.81 73 ASP A C 1
ATOM 587 O O . ASP A 1 73 ? -8.145 5.962 13.248 1.00 88.81 73 ASP A O 1
ATOM 591 N N . GLN A 1 74 ? -6.209 7.041 13.539 1.00 87.69 74 GLN A N 1
ATOM 592 C CA . GLN A 1 74 ? -6.101 7.542 12.166 1.00 87.69 74 GLN A CA 1
ATOM 593 C C . GLN A 1 74 ? -4.775 7.138 11.535 1.00 87.69 74 GLN A C 1
ATOM 595 O O . GLN A 1 74 ? -3.753 7.087 12.205 1.00 87.69 74 GLN A O 1
ATOM 600 N N . LEU A 1 75 ? -4.774 6.894 10.224 1.00 87.88 75 LEU A N 1
ATOM 601 C CA . LEU A 1 75 ? -3.544 6.598 9.495 1.00 87.88 75 LEU A CA 1
ATOM 602 C C . LEU A 1 75 ? -2.653 7.844 9.338 1.00 87.88 75 LEU A C 1
ATOM 604 O O . LEU A 1 75 ? -3.162 8.920 9.012 1.00 87.88 75 LEU A O 1
ATOM 608 N N . PRO A 1 76 ? -1.320 7.701 9.470 1.00 87.19 76 PRO A N 1
ATOM 609 C CA . PRO A 1 76 ? -0.381 8.762 9.147 1.00 87.19 76 PRO A CA 1
ATOM 610 C C . PRO A 1 76 ? -0.202 8.866 7.626 1.00 87.19 76 PRO A C 1
ATOM 612 O O . PRO A 1 76 ? -0.245 7.867 6.901 1.00 87.19 76 PRO A O 1
ATOM 615 N N . LEU A 1 77 ? 0.097 10.066 7.127 1.00 88.00 77 LEU A N 1
ATOM 616 C CA . LEU A 1 77 ? 0.604 10.220 5.764 1.00 88.00 77 LEU A CA 1
ATOM 617 C C . LEU A 1 77 ? 2.075 9.812 5.735 1.00 88.00 77 LEU A C 1
ATOM 619 O O . LEU A 1 77 ? 2.905 10.486 6.336 1.00 88.00 77 LEU A O 1
ATOM 623 N N . VAL A 1 78 ? 2.416 8.746 5.013 1.00 88.00 78 VAL A N 1
ATOM 624 C CA . VAL A 1 78 ? 3.809 8.302 4.859 1.00 88.00 78 VAL A CA 1
ATOM 625 C C . VAL A 1 78 ? 4.321 8.664 3.469 1.00 88.00 78 VAL A C 1
ATOM 627 O O . VAL A 1 78 ? 3.766 8.227 2.462 1.00 88.00 78 VAL A O 1
ATOM 630 N N . ILE A 1 79 ? 5.382 9.465 3.415 1.00 88.00 79 ILE A N 1
ATOM 631 C CA . ILE A 1 79 ? 6.030 9.948 2.197 1.00 88.00 79 ILE A CA 1
ATOM 632 C C . ILE A 1 79 ? 7.293 9.110 1.962 1.00 88.00 79 ILE A C 1
ATOM 634 O O . ILE A 1 79 ? 8.282 9.307 2.671 1.00 88.00 79 ILE A O 1
ATOM 638 N N . PRO A 1 80 ? 7.290 8.181 0.990 1.00 90.44 80 PRO A N 1
ATOM 639 C CA . PRO A 1 80 ? 8.488 7.444 0.612 1.00 90.44 80 PRO A CA 1
ATOM 640 C C . PRO A 1 80 ? 9.434 8.311 -0.230 1.00 90.44 80 PRO A C 1
ATOM 642 O O . PRO A 1 80 ? 9.025 8.905 -1.230 1.00 90.44 80 PRO A O 1
ATOM 645 N N . ILE A 1 81 ? 10.711 8.348 0.147 1.00 88.94 81 ILE A N 1
ATOM 646 C CA . ILE A 1 81 ? 11.775 9.119 -0.500 1.00 88.94 81 ILE A CA 1
ATOM 647 C C . ILE A 1 81 ? 12.957 8.188 -0.777 1.00 88.94 81 ILE A C 1
ATOM 649 O O . ILE A 1 81 ? 13.503 7.580 0.137 1.00 88.94 81 ILE A O 1
ATOM 653 N N . LEU A 1 82 ? 13.384 8.114 -2.039 1.00 91.88 82 LEU A N 1
ATOM 654 C CA . LEU A 1 82 ? 14.588 7.387 -2.443 1.00 91.88 82 LEU A CA 1
ATOM 655 C C . LEU A 1 82 ? 15.721 8.372 -2.755 1.00 91.88 82 LEU A C 1
ATOM 657 O O . LEU A 1 82 ? 15.614 9.155 -3.700 1.00 91.88 82 LEU A O 1
ATOM 661 N N . PHE A 1 83 ? 16.830 8.280 -2.024 1.00 90.94 83 PHE A N 1
ATOM 662 C CA . PHE A 1 83 ? 18.104 8.891 -2.397 1.00 90.94 83 PHE A CA 1
ATOM 663 C C . PHE A 1 83 ? 18.918 7.902 -3.229 1.00 90.94 83 PHE A C 1
ATOM 665 O O . PHE A 1 83 ? 19.522 6.961 -2.713 1.00 90.94 83 PHE A O 1
ATOM 672 N N . TYR A 1 84 ? 18.944 8.124 -4.539 1.00 93.44 84 TYR A N 1
ATOM 673 C CA . TYR A 1 84 ? 19.711 7.305 -5.468 1.00 93.44 84 TYR A CA 1
ATOM 674 C C . TYR A 1 84 ? 20.968 8.035 -5.952 1.00 93.44 84 TYR A C 1
ATOM 676 O O . TYR A 1 84 ? 20.888 9.160 -6.442 1.00 93.44 84 TYR A O 1
ATOM 684 N N . HIS A 1 85 ? 22.120 7.374 -5.850 1.00 92.38 85 HIS A N 1
ATOM 685 C CA . HIS A 1 85 ? 23.437 7.907 -6.248 1.00 92.38 85 HIS A CA 1
ATOM 686 C C . HIS A 1 85 ? 24.250 6.904 -7.080 1.00 92.38 85 HIS A C 1
ATOM 688 O O . HIS A 1 85 ? 25.478 6.899 -7.069 1.00 92.38 85 HIS A O 1
ATOM 694 N N . GLY A 1 86 ? 23.562 6.026 -7.807 1.00 92.88 86 GLY A N 1
ATOM 695 C CA . GLY A 1 86 ? 24.217 5.015 -8.629 1.00 92.88 86 GLY A CA 1
ATOM 696 C C . GLY A 1 86 ? 24.824 5.534 -9.929 1.00 92.88 86 GLY A C 1
ATOM 697 O O . GLY A 1 86 ? 24.508 6.617 -10.416 1.00 92.88 86 GLY A O 1
ATOM 698 N N . MET A 1 87 ? 25.667 4.693 -10.533 1.00 96.25 87 MET A N 1
ATOM 699 C CA . MET A 1 87 ? 26.339 4.990 -11.806 1.00 96.25 87 MET A CA 1
ATOM 700 C C . MET A 1 87 ? 25.370 5.074 -12.997 1.00 96.25 87 MET A C 1
ATOM 702 O O . MET A 1 87 ? 25.628 5.802 -13.953 1.00 96.25 87 MET A O 1
ATOM 706 N N . VAL A 1 88 ? 24.263 4.321 -12.967 1.00 96.44 88 VAL A N 1
ATOM 707 C CA . VAL A 1 88 ? 23.237 4.359 -14.023 1.00 96.44 88 VAL A CA 1
ATOM 708 C C . VAL A 1 88 ? 22.363 5.587 -13.804 1.00 96.44 88 VAL A C 1
ATOM 710 O O . VAL A 1 88 ? 21.643 5.641 -12.811 1.00 96.44 88 VAL A O 1
ATOM 713 N N . THR A 1 89 ? 22.408 6.556 -14.717 1.00 94.44 89 THR A N 1
ATOM 714 C CA . THR A 1 89 ? 21.657 7.814 -14.611 1.00 94.44 89 THR A CA 1
ATOM 715 C C . THR A 1 89 ? 20.956 8.169 -15.933 1.00 94.44 89 THR A C 1
ATOM 717 O O . THR A 1 89 ? 21.572 8.012 -16.992 1.00 94.44 89 THR A O 1
ATOM 720 N N . PRO A 1 90 ? 19.685 8.631 -15.907 1.00 95.00 90 PR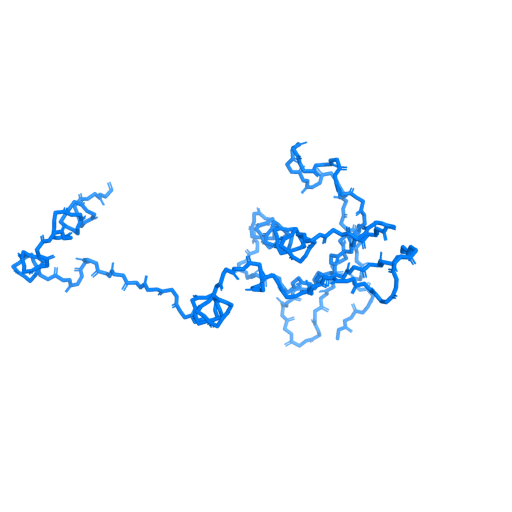O A N 1
ATOM 721 C CA . PRO A 1 90 ? 18.816 8.762 -14.727 1.00 95.00 90 PRO A CA 1
ATOM 722 C C . PRO A 1 90 ? 18.409 7.395 -14.143 1.00 95.00 90 PRO A C 1
ATOM 724 O O . PRO A 1 90 ? 18.643 6.358 -14.764 1.00 95.00 90 PRO A O 1
ATOM 727 N N . TYR A 1 91 ? 17.812 7.384 -12.942 1.00 96.44 91 TYR A N 1
ATOM 728 C CA . TYR A 1 91 ? 17.305 6.146 -12.335 1.00 96.44 91 TYR A CA 1
ATOM 729 C C . TYR A 1 91 ? 16.361 5.422 -13.317 1.00 96.44 91 TYR A C 1
ATOM 731 O O . TYR A 1 91 ? 15.413 6.045 -13.803 1.00 96.44 91 TYR A O 1
ATOM 739 N N . PRO A 1 92 ? 16.599 4.136 -13.642 1.00 96.69 92 PRO A N 1
ATOM 740 C CA . PRO A 1 92 ? 15.998 3.522 -14.825 1.00 96.69 92 PRO A CA 1
ATOM 741 C C . PRO A 1 92 ? 14.593 2.940 -14.600 1.00 96.69 92 PRO A C 1
ATOM 743 O O . PRO A 1 92 ? 13.974 2.490 -15.564 1.00 96.69 92 PRO A O 1
ATOM 746 N N . TYR A 1 93 ? 14.081 2.911 -13.363 1.00 96.69 93 TYR A N 1
ATOM 747 C CA . TYR A 1 93 ? 12.811 2.254 -13.036 1.00 96.69 93 TYR A CA 1
ATOM 748 C C . TYR A 1 93 ? 11.728 3.233 -12.558 1.00 96.69 93 TYR A C 1
ATOM 750 O O . TYR A 1 93 ? 12.042 4.244 -11.928 1.00 96.69 93 TYR A O 1
ATOM 758 N N . PRO A 1 94 ? 10.438 2.950 -12.819 1.00 95.75 94 PRO A N 1
ATOM 759 C CA . PRO A 1 94 ? 9.353 3.800 -12.342 1.00 95.75 94 PRO A CA 1
ATOM 760 C C . PRO A 1 94 ? 9.2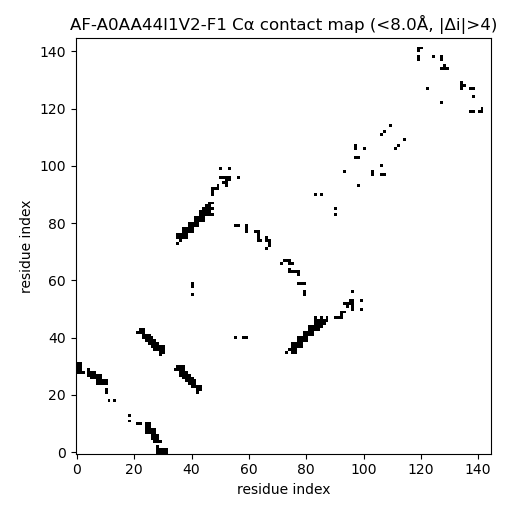44 3.822 -10.813 1.00 95.75 94 PRO A C 1
ATOM 762 O O . PRO A 1 94 ? 9.319 2.782 -10.165 1.00 95.75 94 PRO A O 1
ATOM 765 N N . MET A 1 95 ? 8.951 4.998 -10.248 1.00 95.38 95 MET A N 1
ATOM 766 C CA . MET A 1 95 ? 8.718 5.181 -8.803 1.00 95.38 95 MET A CA 1
ATOM 767 C C . MET A 1 95 ? 7.239 5.082 -8.392 1.00 95.38 95 MET A C 1
ATOM 769 O O . MET A 1 95 ? 6.889 5.290 -7.234 1.00 95.38 95 MET A O 1
ATOM 773 N N . CYS A 1 96 ? 6.349 4.729 -9.325 1.00 95.56 96 CYS A N 1
ATOM 774 C CA . CYS A 1 96 ? 4.960 4.391 -9.029 1.00 95.56 96 CYS A CA 1
ATOM 775 C C . CYS A 1 96 ? 4.830 2.869 -8.926 1.00 95.56 96 CYS A C 1
ATOM 777 O O . CYS A 1 96 ? 4.920 2.175 -9.937 1.00 95.56 96 CYS A O 1
ATOM 779 N N . TRP A 1 97 ? 4.579 2.342 -7.727 1.00 95.38 97 TRP A N 1
ATOM 780 C CA . TRP A 1 97 ? 4.489 0.893 -7.500 1.00 95.38 97 TRP A CA 1
ATOM 781 C C . TRP A 1 97 ? 3.418 0.201 -8.357 1.00 95.38 97 TRP A C 1
ATOM 783 O O . TRP A 1 97 ? 3.579 -0.957 -8.730 1.00 95.38 97 TRP A O 1
ATOM 793 N N . LEU A 1 98 ? 2.361 0.924 -8.744 1.00 96.62 98 LEU A N 1
ATOM 794 C CA . LEU A 1 98 ? 1.294 0.423 -9.617 1.00 96.62 98 LEU A CA 1
ATOM 795 C C . LEU A 1 98 ? 1.784 0.080 -11.033 1.00 96.62 98 LEU A C 1
ATOM 797 O O . LEU A 1 98 ? 1.098 -0.624 -11.767 1.00 96.62 98 LEU A O 1
ATOM 801 N N . HIS A 1 99 ? 2.967 0.554 -11.436 1.00 96.06 99 HIS A N 1
ATOM 802 C CA . HIS A 1 99 ? 3.605 0.155 -12.695 1.00 96.06 99 HIS A CA 1
ATOM 803 C C . HIS A 1 99 ? 4.233 -1.243 -12.639 1.00 96.06 99 HIS A C 1
ATOM 805 O O . HIS A 1 99 ? 4.628 -1.757 -13.679 1.00 96.06 99 HIS A O 1
ATOM 811 N N . ALA A 1 100 ? 4.310 -1.872 -11.461 1.00 93.44 100 ALA A N 1
ATOM 812 C CA . ALA A 1 100 ? 4.791 -3.245 -11.324 1.00 93.44 100 ALA A CA 1
ATOM 813 C C . ALA A 1 100 ? 3.771 -4.300 -11.797 1.00 93.44 100 ALA A C 1
ATOM 815 O O . ALA A 1 100 ? 4.145 -5.453 -12.008 1.00 93.44 100 ALA A O 1
ATOM 816 N N . PHE A 1 101 ? 2.498 -3.927 -11.965 1.00 95.56 101 PHE A N 1
ATOM 817 C CA . PHE A 1 101 ? 1.461 -4.814 -12.492 1.00 95.56 101 PHE A CA 1
ATOM 818 C C . PHE A 1 101 ? 1.544 -4.922 -14.016 1.00 95.56 101 PHE A C 1
ATOM 820 O O . PHE A 1 101 ? 1.919 -3.966 -14.693 1.00 95.56 101 PHE A O 1
ATOM 827 N N . SER A 1 102 ? 1.111 -6.060 -14.565 1.00 96.56 102 SER A N 1
ATOM 828 C CA . SER A 1 102 ? 0.949 -6.238 -16.015 1.00 96.56 102 SER A CA 1
ATOM 829 C C . SER A 1 102 ? -0.057 -5.254 -16.621 1.00 96.56 102 SER A C 1
ATOM 831 O O . SER A 1 102 ? 0.112 -4.850 -17.766 1.00 96.56 102 SER A O 1
ATOM 833 N N . GLU A 1 103 ? -1.058 -4.828 -15.839 1.00 96.94 103 GLU A N 1
ATOM 834 C CA . GLU A 1 103 ? -2.107 -3.883 -16.240 1.00 96.94 103 GLU A CA 1
ATOM 835 C C . GLU A 1 103 ? -2.181 -2.668 -15.287 1.00 96.94 103 GLU A C 1
ATOM 837 O O . GLU A 1 103 ? -3.058 -2.594 -14.418 1.00 96.94 103 GLU A O 1
ATOM 842 N N . PRO A 1 104 ? -1.291 -1.662 -15.421 1.00 96.12 104 PRO A N 1
ATOM 843 C CA . PRO A 1 104 ? -1.204 -0.552 -14.465 1.00 96.12 104 PRO A CA 1
ATOM 844 C C . PRO A 1 104 ? -2.460 0.324 -14.361 1.00 96.12 104 PRO A C 1
ATOM 846 O O . PRO A 1 104 ? -2.704 0.947 -13.326 1.00 96.12 104 PRO A O 1
ATOM 849 N N . LYS A 1 105 ? -3.261 0.408 -15.432 1.00 95.81 105 LYS A N 1
ATOM 850 C CA . LYS A 1 105 ? -4.529 1.158 -15.423 1.00 95.81 105 LYS A CA 1
ATOM 851 C C . LYS A 1 105 ? -5.566 0.474 -14.536 1.00 95.81 105 LYS A C 1
ATOM 853 O O . LYS A 1 105 ? -6.194 1.150 -13.726 1.00 95.81 105 LYS A O 1
ATOM 858 N N . LEU A 1 106 ? -5.685 -0.849 -14.653 1.00 95.31 106 LEU A N 1
ATOM 859 C CA . LEU A 1 106 ? -6.567 -1.644 -13.805 1.00 95.31 106 LEU A CA 1
ATOM 860 C C . LEU A 1 106 ? -6.110 -1.584 -12.344 1.00 95.31 106 LEU A C 1
ATOM 862 O O . LEU A 1 106 ? -6.930 -1.367 -11.461 1.00 95.31 106 LEU A O 1
ATOM 866 N N . ALA A 1 107 ? -4.799 -1.664 -12.089 1.00 96.44 107 ALA A N 1
ATOM 867 C CA . ALA A 1 107 ? -4.253 -1.524 -10.739 1.00 96.44 107 ALA A CA 1
ATOM 868 C C . ALA A 1 107 ? -4.610 -0.167 -10.099 1.00 96.44 107 ALA A C 1
ATOM 870 O O . ALA A 1 107 ? -5.006 -0.116 -8.939 1.00 96.44 107 ALA A O 1
ATOM 871 N N . ARG A 1 108 ? -4.542 0.941 -10.853 1.00 95.31 108 ARG A N 1
ATOM 872 C CA . ARG A 1 108 ? -4.982 2.264 -10.362 1.00 95.31 108 ARG A CA 1
ATOM 873 C C . ARG A 1 108 ? -6.465 2.308 -10.015 1.00 95.31 108 ARG A C 1
ATOM 875 O O . ARG A 1 108 ? -6.817 2.926 -9.021 1.00 95.31 108 ARG A O 1
ATOM 882 N N . GLN A 1 109 ?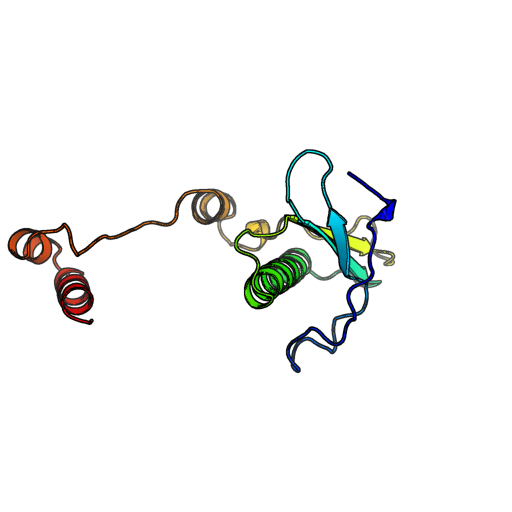 -7.317 1.681 -10.823 1.00 93.12 109 GLN A N 1
ATOM 883 C CA . GLN A 1 109 ? -8.751 1.611 -10.533 1.00 93.12 109 GLN A CA 1
ATOM 884 C C . GLN A 1 109 ? -9.020 0.773 -9.281 1.00 93.12 109 GLN A C 1
ATOM 886 O O . GLN A 1 109 ? -9.784 1.195 -8.420 1.00 93.12 109 GLN A O 1
ATOM 891 N N . LEU A 1 110 ? -8.348 -0.373 -9.161 1.00 93.94 110 LEU A N 1
ATOM 892 C CA . LEU A 1 110 ? -8.534 -1.307 -8.056 1.00 93.94 110 LEU A CA 1
ATOM 893 C C . LEU A 1 110 ? -8.041 -0.746 -6.716 1.00 93.94 110 LEU A C 1
ATOM 895 O O . LEU A 1 110 ? -8.729 -0.885 -5.713 1.00 93.94 110 LEU A O 1
ATOM 899 N N . TYR A 1 111 ? -6.863 -0.116 -6.693 1.00 93.50 111 TYR A N 1
ATOM 900 C CA . TYR A 1 111 ? -6.232 0.367 -5.457 1.00 93.50 111 TYR A CA 1
ATOM 901 C C . TYR A 1 111 ? -6.464 1.855 -5.169 1.00 93.50 111 TYR A C 1
ATOM 903 O O . TYR A 1 111 ? -6.080 2.332 -4.106 1.00 93.50 111 TYR A O 1
ATOM 911 N N . GLY A 1 112 ? -7.042 2.604 -6.111 1.00 91.62 112 GLY A N 1
ATOM 912 C CA . GLY A 1 112 ? -7.410 4.012 -5.924 1.00 91.62 112 GLY A CA 1
ATOM 913 C C . GLY A 1 112 ? -8.894 4.238 -5.624 1.00 91.62 112 GLY A C 1
ATOM 914 O O . GLY A 1 112 ? -9.270 5.356 -5.284 1.00 91.62 112 GLY A O 1
ATOM 915 N N . GLY A 1 113 ? -9.734 3.213 -5.791 1.00 91.31 113 GLY A N 1
ATOM 916 C CA . GLY A 1 113 ? -11.165 3.254 -5.497 1.00 91.31 113 GLY A CA 1
ATOM 917 C C . GLY A 1 113 ? -11.527 2.544 -4.194 1.00 91.31 113 GLY A C 1
ATOM 918 O O . GLY A 1 113 ? -10.669 2.016 -3.489 1.00 91.31 113 GLY A O 1
ATOM 919 N N . ASN A 1 114 ? -12.825 2.502 -3.897 1.00 91.94 114 ASN A N 1
ATOM 920 C CA . ASN A 1 114 ? -13.342 1.671 -2.813 1.00 91.94 114 ASN A CA 1
ATOM 921 C C . ASN A 1 114 ? -13.122 0.194 -3.146 1.00 91.94 114 ASN A C 1
ATOM 923 O O . ASN A 1 114 ? -13.371 -0.234 -4.277 1.00 91.94 114 ASN A O 1
ATOM 927 N N . PHE A 1 115 ? -12.723 -0.596 -2.150 1.00 88.88 115 PHE A N 1
ATOM 928 C CA . PHE A 1 115 ? -12.723 -2.044 -2.310 1.00 88.88 115 PHE A CA 1
ATOM 929 C C . PHE A 1 115 ? -14.153 -2.557 -2.521 1.00 88.88 115 PHE A C 1
ATOM 931 O O . PHE A 1 115 ? -15.089 -2.024 -1.915 1.00 88.88 115 PHE A O 1
ATOM 938 N N . PRO A 1 116 ? -14.343 -3.582 -3.371 1.00 88.69 116 PRO A N 1
ATOM 939 C CA . PRO A 1 116 ? -15.646 -4.206 -3.520 1.00 88.69 116 PRO A CA 1
ATOM 940 C C . PRO A 1 116 ? -16.066 -4.828 -2.183 1.00 88.69 116 PRO A C 1
ATOM 942 O O . PRO A 1 116 ? -15.359 -5.673 -1.636 1.00 88.69 116 PRO A O 1
ATOM 945 N N . LEU A 1 117 ? -17.219 -4.403 -1.669 1.00 89.38 117 LEU A N 1
ATOM 946 C CA . LEU A 1 117 ? -17.847 -4.963 -0.477 1.00 89.38 117 LEU A CA 1
ATOM 947 C C . LEU A 1 117 ? -19.047 -5.806 -0.905 1.00 89.38 117 LEU A C 1
ATOM 949 O O . LEU A 1 117 ? -19.967 -5.292 -1.539 1.00 89.38 117 LEU A O 1
ATOM 953 N N . ILE A 1 118 ? -19.037 -7.085 -0.538 1.00 88.31 118 ILE A N 1
ATOM 954 C CA . ILE A 1 118 ? -20.195 -7.973 -0.661 1.00 88.31 118 ILE A CA 1
ATOM 955 C C . ILE A 1 118 ? -20.760 -8.152 0.747 1.00 88.31 118 ILE A C 1
ATOM 957 O O . ILE A 1 118 ? -20.242 -8.940 1.537 1.00 88.31 118 ILE A O 1
ATOM 961 N N . ASP A 1 119 ? -21.790 -7.376 1.077 1.00 89.38 119 ASP A N 1
ATOM 962 C CA . ASP A 1 119 ? -22.458 -7.456 2.374 1.00 89.38 119 ASP A CA 1
ATOM 963 C C . ASP A 1 119 ? -23.536 -8.548 2.349 1.00 89.38 119 ASP A C 1
ATOM 965 O O . ASP A 1 119 ? -24.708 -8.298 2.078 1.00 89.38 119 ASP A O 1
ATOM 969 N N . VAL A 1 120 ? -23.137 -9.787 2.637 1.00 89.69 120 VAL A N 1
ATOM 970 C CA . VAL A 1 120 ? -24.054 -10.941 2.674 1.00 89.69 120 VAL A CA 1
ATOM 971 C C . VAL A 1 120 ? -25.126 -10.837 3.767 1.00 89.69 120 VAL A C 1
ATOM 973 O O . VAL A 1 120 ? -26.082 -11.613 3.762 1.00 89.69 120 VAL A O 1
ATOM 976 N N . THR A 1 121 ? -25.007 -9.893 4.708 1.00 86.94 121 THR A N 1
ATOM 977 C CA . THR A 1 121 ? -25.995 -9.723 5.784 1.00 86.94 121 THR A CA 1
ATOM 978 C C . THR A 1 121 ? -27.288 -9.082 5.290 1.00 86.94 121 THR A C 1
ATOM 980 O O . THR A 1 121 ? -28.346 -9.331 5.869 1.00 86.94 121 THR A O 1
ATOM 983 N N . VAL A 1 122 ? -27.222 -8.324 4.191 1.00 90.88 122 VAL A N 1
ATOM 984 C CA . VAL A 1 122 ? -28.379 -7.649 3.586 1.00 90.88 122 VAL A CA 1
ATOM 985 C C . VAL A 1 122 ? -28.952 -8.387 2.375 1.00 90.88 122 VAL A C 1
ATOM 987 O O . VAL A 1 122 ? -29.986 -7.970 1.860 1.00 90.88 122 VAL A O 1
ATOM 990 N N . ILE A 1 123 ? -28.321 -9.483 1.936 1.00 88.12 123 ILE A N 1
ATOM 991 C CA . ILE A 1 123 ? -28.780 -10.289 0.796 1.00 88.12 123 ILE A CA 1
ATOM 992 C C . ILE A 1 123 ? -29.659 -11.442 1.316 1.00 88.12 123 ILE A C 1
ATOM 994 O O . ILE A 1 123 ? -29.178 -12.262 2.109 1.00 88.12 123 ILE A O 1
ATOM 998 N N . PRO A 1 124 ? -30.938 -11.536 0.913 1.00 90.38 124 PRO A N 1
ATOM 999 C CA . PRO A 1 124 ? -31.808 -12.671 1.223 1.00 90.38 124 PRO A CA 1
ATOM 1000 C C . PRO A 1 124 ? -31.243 -14.010 0.721 1.00 90.38 124 PRO A C 1
ATOM 1002 O O . PRO A 1 124 ? -30.592 -14.066 -0.319 1.00 90.38 124 PRO A O 1
ATOM 1005 N N . ASP A 1 125 ? -31.488 -15.108 1.444 1.00 87.56 125 ASP A N 1
ATOM 1006 C CA . ASP A 1 125 ? -30.926 -16.422 1.082 1.00 87.56 125 ASP A CA 1
ATOM 1007 C C . ASP A 1 125 ? -31.420 -16.913 -0.287 1.00 87.56 125 ASP A C 1
ATOM 1009 O O . ASP A 1 125 ? -30.658 -17.512 -1.040 1.00 87.56 125 ASP A O 1
ATOM 1013 N N . ASP A 1 126 ? -32.676 -16.639 -0.636 1.00 89.75 126 ASP A N 1
ATOM 1014 C CA . ASP A 1 126 ? -33.255 -16.962 -1.940 1.00 89.75 126 ASP A CA 1
ATOM 1015 C C . ASP A 1 126 ? -32.582 -16.193 -3.084 1.00 89.75 126 ASP A C 1
ATOM 1017 O O . ASP A 1 126 ? -32.381 -16.763 -4.157 1.00 89.75 126 ASP A O 1
ATOM 1021 N N . GLU A 1 127 ? -32.160 -14.950 -2.839 1.00 88.56 127 GLU A N 1
A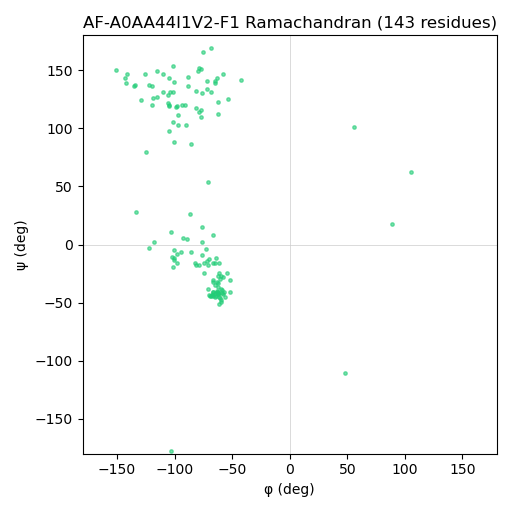TOM 1022 C CA . GLU A 1 127 ? -31.363 -14.165 -3.783 1.00 88.56 127 GLU A CA 1
ATOM 1023 C C . GLU A 1 127 ? -29.936 -14.722 -3.909 1.00 88.56 127 GLU A C 1
ATOM 1025 O O . GLU A 1 127 ? -29.475 -14.946 -5.031 1.00 88.56 127 GLU A O 1
ATOM 1030 N N . ILE A 1 128 ? -29.279 -15.083 -2.796 1.00 84.94 128 ILE A N 1
ATOM 1031 C CA . ILE A 1 128 ? -27.949 -15.727 -2.812 1.00 84.94 128 ILE A CA 1
ATOM 1032 C C . ILE A 1 128 ? -27.978 -17.020 -3.635 1.00 84.94 128 ILE A C 1
ATOM 1034 O O . ILE A 1 128 ? -27.077 -17.280 -4.432 1.00 84.94 128 ILE A O 1
ATOM 1038 N N . MET A 1 129 ? -29.042 -17.819 -3.519 1.00 85.12 129 MET A N 1
ATOM 1039 C CA . MET A 1 129 ? -29.195 -19.061 -4.287 1.00 85.12 129 MET A CA 1
ATOM 1040 C C . MET A 1 129 ? -29.225 -18.842 -5.810 1.00 85.12 129 MET A C 1
ATOM 1042 O O . MET A 1 129 ? -28.990 -19.785 -6.571 1.00 85.12 129 MET A O 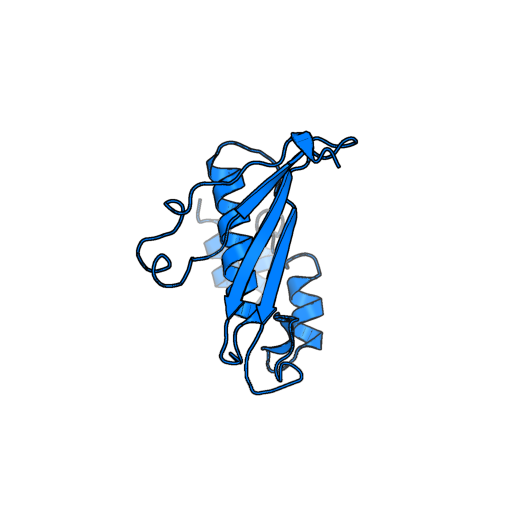1
ATOM 1046 N N . THR A 1 130 ? -29.442 -17.609 -6.282 1.00 87.69 130 THR A N 1
ATOM 1047 C CA . THR A 1 130 ? -29.364 -17.260 -7.709 1.00 87.69 130 THR A CA 1
ATOM 1048 C C . THR A 1 130 ? -27.935 -16.995 -8.203 1.00 87.69 130 THR A C 1
ATOM 1050 O O . THR A 1 130 ? -27.686 -17.074 -9.410 1.00 87.69 130 THR A O 1
ATOM 1053 N N . HIS A 1 131 ? -26.961 -16.783 -7.306 1.00 85.31 131 HIS A N 1
ATOM 1054 C CA . HIS A 1 131 ? -25.565 -16.434 -7.627 1.00 85.31 131 HIS A CA 1
ATOM 1055 C C . HIS A 1 131 ? -24.709 -17.619 -8.125 1.00 85.31 131 HIS A C 1
ATOM 1057 O O . HIS A 1 131 ? -23.477 -17.549 -8.211 1.00 85.31 131 HIS A O 1
ATOM 1063 N N . LYS A 1 132 ? -25.356 -18.726 -8.513 1.00 83.50 132 LYS A N 1
ATOM 1064 C CA . LYS A 1 132 ? -24.747 -19.925 -9.112 1.00 83.50 132 LYS A CA 1
ATOM 1065 C C . LYS A 1 132 ? -23.519 -20.408 -8.326 1.00 83.50 132 LYS A C 1
ATOM 1067 O O . LYS A 1 132 ? -23.651 -20.922 -7.223 1.00 83.50 132 LYS A O 1
ATOM 1072 N N . HIS A 1 133 ? -22.323 -20.274 -8.901 1.00 79.75 133 HIS A N 1
ATOM 1073 C CA . HIS A 1 133 ? -21.081 -20.836 -8.368 1.00 79.75 133 HIS A CA 1
ATOM 1074 C C . HIS A 1 133 ? -20.571 -20.135 -7.103 1.00 79.75 133 HIS A C 1
ATOM 1076 O O . HIS A 1 133 ? -19.753 -20.717 -6.396 1.00 79.75 133 HIS A O 1
ATOM 1082 N N . ILE A 1 134 ? -21.037 -18.915 -6.813 1.00 83.50 134 ILE A N 1
ATOM 1083 C CA . ILE A 1 134 ? -20.599 -18.140 -5.641 1.00 83.50 134 ILE A CA 1
ATOM 1084 C C . ILE A 1 134 ? -21.598 -18.271 -4.474 1.00 83.50 134 ILE A C 1
ATOM 1086 O O . ILE A 1 134 ? -21.200 -18.099 -3.324 1.00 83.50 134 ILE A O 1
ATOM 1090 N N . ALA A 1 135 ? -22.826 -18.740 -4.735 1.00 81.69 135 ALA A N 1
ATOM 1091 C CA . ALA A 1 135 ? -23.891 -18.893 -3.739 1.00 81.69 135 ALA A CA 1
ATOM 1092 C C . ALA A 1 135 ? -23.463 -19.691 -2.493 1.00 81.69 135 ALA A C 1
ATOM 1094 O O . ALA A 1 135 ? -23.783 -19.325 -1.366 1.00 81.69 135 ALA A O 1
ATOM 1095 N N . VAL A 1 136 ? -22.699 -20.776 -2.679 1.00 84.56 136 VAL A N 1
ATOM 1096 C CA . VAL A 1 136 ? -22.195 -21.596 -1.562 1.00 84.56 136 VAL A CA 1
ATOM 1097 C C . VAL A 1 136 ? -21.195 -20.815 -0.711 1.00 84.56 136 VAL A C 1
ATOM 1099 O O . VAL A 1 136 ? -21.256 -20.883 0.512 1.00 84.56 136 VAL A O 1
ATOM 1102 N N . LEU A 1 137 ? -20.288 -20.060 -1.338 1.00 85.75 137 LEU A N 1
ATOM 1103 C CA . LEU A 1 137 ? -19.326 -19.226 -0.620 1.00 85.75 137 LEU A CA 1
ATOM 1104 C C . LEU A 1 137 ? -20.050 -18.123 0.162 1.00 85.75 137 LEU A C 1
ATOM 1106 O O . LEU A 1 137 ? -19.742 -17.919 1.330 1.00 85.75 137 LEU A O 1
ATOM 1110 N N . GLU A 1 138 ? -21.031 -17.460 -0.446 1.00 84.50 138 GLU A N 1
ATOM 1111 C CA . GLU A 1 138 ? -21.824 -16.405 0.198 1.00 84.50 138 GLU A CA 1
ATOM 1112 C C . GLU A 1 138 ? -22.661 -16.938 1.364 1.00 84.50 138 GLU A C 1
ATOM 11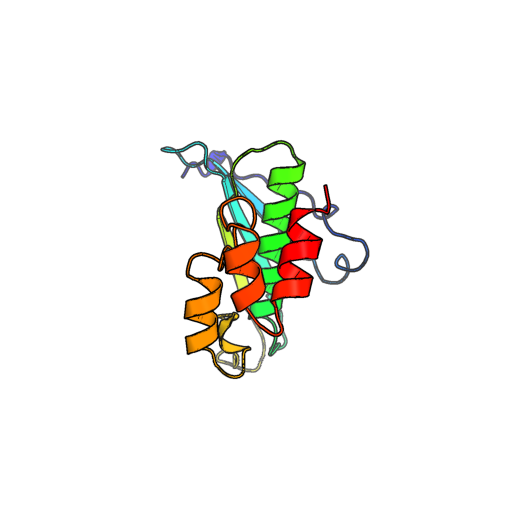14 O O . GLU A 1 138 ? -22.631 -16.353 2.445 1.00 84.50 138 GLU A O 1
ATOM 1119 N N . LEU A 1 139 ? -23.339 -18.079 1.195 1.00 83.50 139 LEU A N 1
ATOM 1120 C CA . LEU A 1 139 ? -24.088 -18.729 2.275 1.00 83.50 139 LEU A CA 1
ATOM 1121 C C . LEU A 1 139 ? -23.180 -19.158 3.429 1.00 83.50 139 LEU A C 1
ATOM 1123 O O . LEU A 1 139 ? -23.549 -18.962 4.588 1.00 83.50 139 LEU A O 1
ATOM 1127 N N . LEU A 1 140 ? -22.005 -19.727 3.131 1.00 85.75 140 LEU A N 1
ATOM 1128 C CA . LEU A 1 140 ? -21.024 -20.091 4.153 1.00 85.75 140 LEU A CA 1
ATOM 1129 C C . LEU A 1 140 ? -20.557 -18.849 4.916 1.00 85.75 140 LEU A C 1
ATOM 1131 O O . LEU A 1 140 ? -20.647 -18.826 6.138 1.00 85.75 140 LEU A O 1
ATOM 1135 N N . GLN A 1 141 ? -20.124 -17.800 4.213 1.00 86.12 141 GLN A N 1
ATOM 1136 C CA . GLN A 1 141 ? -19.659 -16.557 4.840 1.00 86.12 141 GLN A CA 1
ATOM 1137 C C . GLN A 1 141 ? -20.764 -15.865 5.654 1.00 86.12 141 GLN A C 1
ATOM 1139 O O . GLN A 1 141 ? -20.476 -15.293 6.698 1.00 86.12 141 GLN A O 1
ATOM 1144 N N . LYS A 1 142 ? -22.035 -15.968 5.242 1.00 87.44 142 LYS A N 1
ATOM 1145 C CA . LYS A 1 142 ? -23.178 -15.410 5.986 1.00 87.44 142 LYS A CA 1
ATOM 1146 C C . LYS A 1 142 ? -23.417 -16.092 7.338 1.00 87.44 142 LYS A C 1
ATOM 1148 O O . LYS A 1 142 ? -23.886 -15.447 8.276 1.00 87.44 142 LYS A O 1
ATOM 1153 N N . HIS A 1 143 ? -23.119 -17.388 7.440 1.00 85.75 143 HIS A N 1
ATOM 1154 C CA . HIS A 1 143 ? -23.380 -18.195 8.637 1.00 85.75 143 HIS A CA 1
ATOM 1155 C C . HIS A 1 143 ? -22.135 -18.445 9.504 1.00 85.75 143 HIS A C 1
ATOM 1157 O O . HIS A 1 143 ? -22.277 -18.916 10.633 1.00 85.75 143 HIS A O 1
ATOM 1163 N N . ILE A 1 144 ? -20.933 -18.118 9.017 1.00 81.75 144 ILE A N 1
ATOM 1164 C CA . ILE A 1 144 ? -19.704 -18.093 9.818 1.00 81.75 144 ILE A CA 1
ATOM 1165 C C . ILE A 1 144 ? -19.724 -16.810 10.658 1.00 81.75 144 ILE A C 1
ATOM 1167 O O . ILE A 1 144 ? -19.610 -15.707 10.130 1.00 81.75 144 ILE A O 1
ATOM 1171 N N . ARG A 1 145 ? -19.907 -16.963 11.970 1.00 60.88 145 ARG A N 1
ATOM 1172 C CA . ARG A 1 145 ? -19.730 -15.904 12.969 1.00 60.88 145 ARG A CA 1
ATOM 1173 C C . ARG A 1 145 ? -18.528 -16.213 13.840 1.00 60.88 145 ARG A C 1
ATOM 1175 O O . ARG A 1 145 ? -18.375 -17.404 14.195 1.00 60.88 145 ARG A O 1
#

Nearest PDB structures (foldseek):
  8xpo-assembly1_L  TM=3.554E-01  e=3.552E-01  Lassa virus Josiah
  3jsb-assembly1_A-2  TM=3.842E-01  e=5.264E-01  Lymphocytic choriomeningitis virus (strain Armstrong)
  3jsb-assembly2_B  TM=3.208E-01  e=5.620E-01  Lymphocytic choriomeningitis virus (strain Armstrong)
  5j1n-assembly1_A  TM=2.906E-01  e=4.617E-01  Mammarenavirus lassaense
  5ltn-assembly1_A  TM=3.007E-01  e=8.893E-01  Mammarenavirus choriomeningitidis

Radius of gyration: 20.81 Å; Cα contacts (8 Å, |Δi|>4): 179; chains: 1; bounding box: 60×44×36 Å

Secondary structure (DSSP, 8-state):
--GGG-EEEPTT-S-TTTGGG--S-EEEEE-SSSS-EEEEEEEEESS--TTHHHHHHHHHHHHHHHHHHTT-SS--EEEEEEEE--SSSS--S-S-GGGGSS-HHHHHHHHHSPPP---TTSS-HHHHTTSTTSHHHHHHHHH--

Organism: Yersinia mollaretii (NCBI:txid33060)

Mean predicted aligned error: 9.01 Å

InterPro domains:
  IPR006842 Transposase (putative), YhgA-like [PF04754] (1-145)
  IPR010106 Recombination-promoting nuclease RpnA [TIGR01784] (1-145)
  IPR051699 Rpn/YhgA-like nuclease [PTHR34611] (1-145)

Foldseek 3Di:
DDPVQWDWDDLVLDDPVCSVQDDFTWIWDQDPPDRAIEIEGEHEDADADQQVLVVQVVVQVSVQVVCVVVVDPDGHHYHYYYHYDYPDPPRDYDNHNLVVDPDSVVSCVCVVDDHDDDDLCPADLVRLVVVPPCSVVSVVVNPDD